Protein AF-U9U1M8-F1 (afdb_monomer_lite)

InterPro domains:
  IPR000277 Cys/Met metabolism, pyridoxal phosphate-dependent enzyme [PF01053] (12-70)
  IPR006235 O-acetylhomoserine/O-acetylserine sulfhydrylase [PTHR43797] (16-175)
  IPR015421 Pyridoxal phosphate-dependent transferase, major domain [G3DSA:3.40.640.10] (5-149)
  IPR015424 Pyridoxal phosphate-dependent transferase [SSF53383] (8-173)

Sequence (176 aa):
MLAISGQRMAALEGGSNAISTSSDFEAICKVAHDVKIPVTVDNTSLINLILYIGRYFINPIEHGADIVYNRLWNNNRGIMIDGGKSPWNNGGFTIFTNPSSDYHGLIYWDIFGYNAFTTKARSEIMRNVGPCQNPFGSFLLIQGFEALSLRVHTVYTQAENVLELEKWFESRDDVL

pLDDT: mean 77.96, std 17.93, range [26.55, 95.06]

Structure (mmCIF, N/CA/C/O backbone):
data_AF-U9U1M8-F1
#
_entry.id   AF-U9U1M8-F1
#
loop_
_atom_site.group_PDB
_atom_site.id
_atom_site.type_symbol
_atom_site.label_atom_id
_atom_site.label_alt_id
_atom_site.label_comp_id
_atom_site.label_asym_id
_atom_site.label_entity_id
_atom_site.label_seq_id
_atom_site.pdbx_PDB_ins_code
_atom_site.Cartn_x
_atom_site.Cartn_y
_atom_site.Cartn_z
_atom_site.occupancy
_atom_site.B_iso_or_equiv
_atom_site.auth_seq_id
_atom_site.auth_comp_id
_atom_site.auth_asym_id
_atom_site.auth_atom_id
_atom_site.pdbx_PDB_model_num
ATOM 1 N N . MET A 1 1 ? -5.890 -13.082 -3.925 1.00 28.00 1 MET A N 1
ATOM 2 C CA . MET A 1 1 ? -6.983 -12.692 -3.005 1.00 28.00 1 MET A CA 1
ATOM 3 C C . MET A 1 1 ? -6.474 -12.809 -1.570 1.00 28.00 1 MET A C 1
ATOM 5 O O . MET A 1 1 ? -6.380 -13.916 -1.059 1.00 28.00 1 MET A O 1
ATOM 9 N N . LEU A 1 2 ? -6.072 -11.698 -0.941 1.00 27.16 2 LEU A N 1
ATOM 10 C CA . LEU A 1 2 ? -5.816 -11.653 0.505 1.00 27.16 2 LEU A CA 1
ATOM 11 C C . LEU A 1 2 ? -7.184 -11.574 1.195 1.00 27.16 2 LEU A C 1
ATOM 13 O O . LEU A 1 2 ? -7.801 -10.515 1.237 1.00 27.16 2 LEU A O 1
ATOM 17 N N . ALA A 1 3 ? -7.708 -12.720 1.628 1.00 26.55 3 ALA A N 1
ATOM 18 C CA . ALA A 1 3 ? -8.979 -12.811 2.336 1.00 26.55 3 ALA A CA 1
ATOM 19 C C . ALA A 1 3 ? -8.696 -12.968 3.832 1.00 26.55 3 ALA A C 1
ATOM 21 O O . ALA A 1 3 ? -8.266 -14.030 4.279 1.00 26.55 3 ALA A O 1
ATOM 22 N N . ILE A 1 4 ? -8.937 -11.912 4.607 1.00 35.09 4 ILE A N 1
ATOM 23 C CA . ILE A 1 4 ? -8.999 -11.995 6.067 1.00 35.09 4 ILE A CA 1
ATOM 24 C C . ILE A 1 4 ? -10.487 -12.147 6.409 1.00 35.09 4 ILE A C 1
ATOM 26 O O . ILE A 1 4 ? -11.291 -11.268 6.112 1.00 35.09 4 ILE A O 1
ATOM 30 N N . SER A 1 5 ? -10.868 -13.313 6.940 1.00 34.19 5 SER A N 1
ATOM 31 C CA . SER A 1 5 ? -12.175 -13.587 7.571 1.00 34.19 5 SER A CA 1
ATOM 32 C C . SER A 1 5 ? -13.418 -12.992 6.872 1.00 34.19 5 SER A C 1
ATOM 34 O O . SER A 1 5 ? -14.080 -12.111 7.416 1.00 34.19 5 SER A O 1
ATOM 36 N N . GLY A 1 6 ? -13.756 -13.456 5.664 1.00 44.16 6 GLY A N 1
ATOM 37 C CA . GLY A 1 6 ? -15.005 -13.073 4.977 1.00 44.16 6 GLY A CA 1
ATOM 38 C C . GLY A 1 6 ? -15.046 -11.647 4.405 1.00 44.16 6 GLY A C 1
ATOM 39 O O . GLY A 1 6 ? -15.961 -11.333 3.646 1.00 44.16 6 GLY A O 1
ATOM 40 N N . GLN A 1 7 ? -14.041 -10.819 4.694 1.00 56.56 7 GLN A N 1
ATOM 41 C CA . GLN A 1 7 ? -13.859 -9.491 4.117 1.00 56.56 7 GLN A CA 1
ATOM 42 C C . GLN A 1 7 ? -13.060 -9.618 2.822 1.00 56.56 7 GLN A C 1
ATOM 44 O O . GLN A 1 7 ? -12.085 -10.373 2.742 1.00 56.56 7 GLN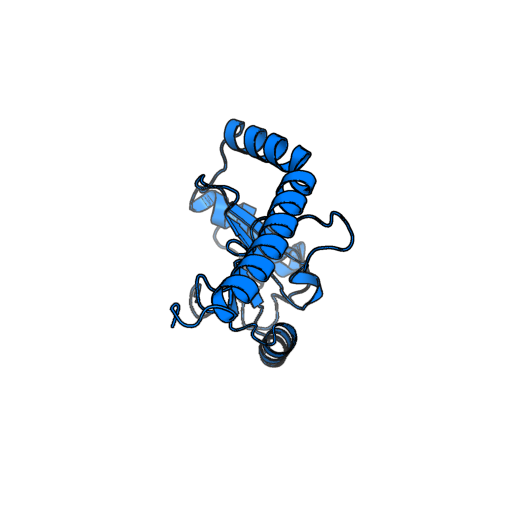 A O 1
ATOM 49 N N . ARG A 1 8 ? -13.508 -8.925 1.774 1.00 62.62 8 ARG A N 1
ATOM 50 C CA . ARG A 1 8 ? -12.956 -9.066 0.424 1.00 62.62 8 ARG A CA 1
ATOM 51 C C . ARG A 1 8 ? -12.332 -7.753 -0.010 1.00 62.62 8 ARG A C 1
ATOM 53 O O . ARG A 1 8 ? -12.983 -6.718 0.044 1.00 62.62 8 ARG A O 1
ATOM 60 N N . MET A 1 9 ? -11.090 -7.831 -0.468 1.00 68.62 9 MET A N 1
ATOM 61 C CA . MET A 1 9 ? -10.420 -6.770 -1.215 1.00 68.62 9 MET A CA 1
ATOM 62 C C . MET A 1 9 ? -10.131 -7.290 -2.621 1.00 68.62 9 MET A C 1
ATOM 64 O O . MET A 1 9 ? -9.772 -8.465 -2.785 1.00 68.62 9 MET A O 1
ATOM 68 N N . ALA A 1 10 ? -10.291 -6.436 -3.627 1.00 72.75 10 ALA A N 1
ATOM 69 C CA . ALA A 1 10 ? -9.819 -6.740 -4.972 1.00 72.75 10 ALA A CA 1
ATOM 70 C C . ALA A 1 10 ? -8.298 -6.547 -4.996 1.00 72.75 10 ALA A C 1
ATOM 72 O O . ALA A 1 10 ? -7.817 -5.534 -4.505 1.00 72.75 10 ALA A O 1
ATOM 73 N N . ALA A 1 11 ? -7.548 -7.518 -5.518 1.00 71.81 11 ALA A N 1
ATOM 74 C CA . ALA A 1 11 ? -6.091 -7.444 -5.608 1.00 71.81 11 ALA A CA 1
ATOM 75 C C . ALA A 1 11 ? -5.675 -7.442 -7.078 1.00 71.81 11 ALA A C 1
ATOM 77 O O . ALA A 1 11 ? -6.087 -8.333 -7.822 1.00 71.81 11 ALA A O 1
ATOM 78 N N . LEU A 1 12 ? -4.867 -6.460 -7.465 1.00 66.81 12 LEU A N 1
ATOM 79 C CA . LEU A 1 12 ? -4.353 -6.282 -8.820 1.00 66.81 12 LEU A CA 1
ATOM 80 C C . LEU A 1 12 ? -2.826 -6.287 -8.807 1.00 66.81 12 LEU A C 1
ATOM 82 O O . LEU A 1 12 ? -2.212 -5.826 -7.849 1.00 66.81 12 LEU A O 1
ATOM 86 N N . GLU A 1 13 ? -2.215 -6.780 -9.878 1.00 65.75 13 GLU A N 1
ATOM 87 C CA . GLU A 1 13 ? -0.785 -6.597 -10.129 1.00 65.75 13 GLU A CA 1
ATOM 88 C C . GLU A 1 13 ? -0.608 -5.441 -11.117 1.00 65.75 13 GLU A C 1
ATOM 90 O O . GLU A 1 13 ? -1.294 -5.391 -12.136 1.00 65.75 13 GLU A O 1
ATOM 95 N N . GLY A 1 14 ? 0.308 -4.512 -10.826 1.00 55.50 14 GLY A N 1
ATOM 96 C CA . GLY A 1 14 ? 0.592 -3.363 -11.697 1.00 55.50 14 GLY A CA 1
ATOM 97 C C . GLY A 1 14 ? 1.157 -3.756 -13.070 1.00 55.50 14 GLY A C 1
ATOM 98 O O . GLY A 1 14 ? 1.100 -2.978 -14.014 1.00 55.50 14 GLY A O 1
ATOM 99 N N . GLY A 1 15 ? 1.665 -4.979 -13.205 1.00 53.81 15 GLY A N 1
ATOM 100 C CA . GLY A 1 15 ? 2.082 -5.575 -14.468 1.00 53.81 15 GLY A CA 1
ATOM 101 C C . GLY A 1 15 ? 2.371 -7.056 -14.261 1.00 53.81 15 GLY A C 1
ATOM 102 O O . GLY A 1 15 ? 3.050 -7.420 -13.297 1.00 53.81 15 GLY A O 1
ATOM 103 N N . SER A 1 16 ? 1.834 -7.911 -15.133 1.00 43.12 16 SER A N 1
ATOM 104 C CA . SER A 1 16 ? 2.117 -9.345 -15.070 1.00 43.12 16 SER A CA 1
ATOM 105 C C . SER A 1 16 ? 3.541 -9.604 -15.572 1.00 43.12 16 SER A C 1
ATOM 107 O O . SER A 1 16 ? 3.993 -8.999 -16.549 1.00 43.12 16 SER A O 1
ATOM 109 N N . ASN A 1 17 ? 4.263 -10.508 -14.912 1.00 44.06 17 ASN A N 1
ATOM 110 C CA . ASN A 1 17 ? 5.517 -11.002 -15.461 1.00 44.06 17 ASN A CA 1
ATOM 111 C C . ASN A 1 17 ? 5.204 -11.895 -16.675 1.00 44.06 17 ASN A C 1
ATOM 113 O O . ASN A 1 17 ? 4.586 -12.948 -16.537 1.00 44.06 17 ASN A O 1
ATOM 117 N N . ALA A 1 18 ? 5.683 -11.453 -17.841 1.00 31.94 18 ALA A N 1
ATOM 118 C CA . ALA A 1 18 ? 5.724 -12.136 -19.139 1.00 31.94 18 ALA A CA 1
ATOM 119 C C . ALA A 1 18 ? 4.461 -12.157 -20.031 1.00 31.94 18 ALA A C 1
ATOM 121 O O . ALA A 1 18 ? 4.575 -12.630 -21.158 1.00 31.94 18 ALA A O 1
ATOM 122 N N . ILE A 1 19 ? 3.304 -11.604 -19.638 1.00 28.66 19 ILE A N 1
ATOM 123 C CA . ILE A 1 19 ? 2.160 -11.432 -20.566 1.00 28.66 19 ILE A CA 1
ATOM 124 C C . ILE A 1 19 ? 1.526 -10.048 -20.359 1.00 28.66 19 ILE A C 1
ATOM 126 O O . ILE A 1 19 ? 0.779 -9.806 -19.410 1.00 28.66 19 ILE A O 1
ATOM 130 N N . SER A 1 20 ? 1.855 -9.106 -21.238 1.00 38.06 20 SER A N 1
ATOM 131 C CA . SER A 1 20 ? 1.444 -7.698 -21.205 1.00 38.06 20 SER A CA 1
ATOM 132 C C . SER A 1 20 ? -0.040 -7.494 -21.543 1.00 38.06 20 SER A C 1
ATOM 134 O O . SER A 1 20 ? -0.399 -6.896 -22.551 1.00 38.06 20 SER A O 1
ATOM 136 N N . THR A 1 21 ? -0.944 -7.937 -20.673 1.00 41.84 21 THR A N 1
ATOM 137 C CA . THR A 1 21 ? -2.326 -7.441 -20.676 1.00 41.84 21 THR A CA 1
ATOM 138 C C . THR A 1 21 ? -2.418 -6.222 -19.766 1.00 41.84 21 THR A C 1
ATOM 140 O O . THR A 1 21 ? -2.592 -6.357 -18.552 1.00 41.84 21 THR A O 1
ATOM 143 N N . SER A 1 22 ? -2.303 -5.022 -20.345 1.00 52.69 22 SER A N 1
ATOM 144 C CA . SER A 1 22 ? -2.676 -3.769 -19.680 1.00 52.69 22 SER A CA 1
ATOM 145 C C . SER A 1 22 ? -4.192 -3.771 -19.479 1.00 52.69 22 SER A C 1
ATOM 147 O O . SER A 1 22 ? -4.960 -3.391 -20.362 1.00 52.69 22 SER A O 1
ATOM 149 N N . SER A 1 23 ? -4.630 -4.302 -18.344 1.00 59.03 23 SER A N 1
ATOM 150 C CA . SER 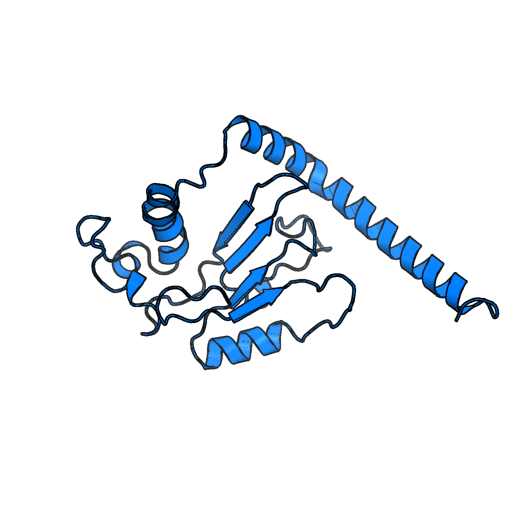A 1 23 ? -6.041 -4.280 -17.962 1.00 59.03 23 SER A CA 1
ATOM 151 C C . SER A 1 23 ? -6.456 -2.828 -17.714 1.00 59.03 23 SER A C 1
ATOM 153 O O . SER A 1 23 ? -5.646 -2.057 -17.199 1.00 59.03 23 SER A O 1
ATOM 155 N N . ASP A 1 24 ? -7.687 -2.447 -18.066 1.00 73.19 24 ASP A N 1
ATOM 156 C CA . ASP A 1 24 ? -8.214 -1.106 -17.777 1.00 73.19 24 ASP A CA 1
ATOM 157 C C . ASP A 1 24 ? -8.355 -0.928 -16.257 1.00 73.19 24 ASP A C 1
ATOM 159 O O . ASP A 1 24 ? -9.346 -1.317 -15.634 1.00 73.19 24 ASP A O 1
ATOM 163 N N . PHE A 1 25 ? -7.284 -0.421 -15.653 1.00 73.50 25 PHE A N 1
ATOM 164 C CA . PHE A 1 25 ? -7.107 -0.340 -14.213 1.00 73.50 25 PHE A CA 1
ATOM 165 C C . PHE A 1 25 ? -8.164 0.565 -13.570 1.00 73.50 25 PHE A C 1
ATOM 167 O O . PHE A 1 25 ? -8.741 0.206 -12.545 1.00 73.50 25 PHE A O 1
ATOM 174 N N . GLU A 1 26 ? -8.483 1.694 -14.206 1.00 81.56 26 GLU A N 1
ATOM 175 C CA . GLU A 1 26 ? -9.505 2.626 -13.725 1.00 81.56 26 GLU A CA 1
ATOM 176 C C . GLU A 1 26 ? -10.903 2.012 -13.796 1.00 81.56 26 GLU A C 1
ATOM 178 O O . GLU A 1 26 ? -11.676 2.129 -12.840 1.00 81.56 26 GLU A O 1
ATOM 183 N N . ALA A 1 27 ? -11.228 1.304 -14.885 1.00 85.44 27 ALA A N 1
ATOM 184 C CA . ALA A 1 27 ? -12.503 0.602 -14.994 1.00 85.44 27 ALA A CA 1
ATOM 185 C C . ALA A 1 27 ? -12.650 -0.487 -13.923 1.00 85.44 27 ALA A C 1
ATOM 187 O O . ALA A 1 27 ? -13.723 -0.626 -13.332 1.00 85.44 27 ALA A O 1
ATOM 188 N N . ILE A 1 28 ? -11.578 -1.229 -13.623 1.00 83.81 28 ILE A N 1
ATOM 189 C CA . ILE A 1 28 ? -11.590 -2.238 -12.557 1.00 83.81 28 ILE A CA 1
ATOM 190 C C . ILE A 1 28 ? -11.798 -1.583 -11.189 1.00 83.81 28 ILE A C 1
ATOM 192 O O . ILE A 1 28 ? -12.638 -2.053 -10.415 1.00 83.81 28 ILE A O 1
ATOM 196 N N . CYS A 1 29 ? -11.079 -0.496 -10.897 1.00 85.25 29 CYS A N 1
ATOM 197 C CA . CYS A 1 29 ? -11.249 0.250 -9.652 1.00 85.25 29 CYS A CA 1
ATOM 198 C C . CYS A 1 29 ? -12.682 0.754 -9.495 1.00 85.25 29 CYS A C 1
ATOM 200 O O . CYS A 1 29 ? -13.300 0.542 -8.453 1.00 85.25 29 CYS A O 1
ATOM 202 N N . LYS A 1 30 ? -13.251 1.321 -10.562 1.00 89.50 30 LYS A N 1
ATOM 203 C CA . LYS A 1 30 ? -14.637 1.788 -10.577 1.00 89.50 30 LYS A CA 1
ATOM 204 C C . LYS A 1 30 ? -15.625 0.667 -10.252 1.00 89.50 30 LYS A C 1
ATOM 206 O O . LYS A 1 30 ? -16.451 0.831 -9.360 1.00 89.50 30 LYS A O 1
ATOM 211 N N . VAL A 1 31 ? -15.514 -0.485 -10.918 1.00 89.88 31 VAL A N 1
ATOM 212 C CA . VAL A 1 31 ? -16.400 -1.636 -10.665 1.00 89.88 31 VAL A CA 1
ATOM 213 C C . VAL A 1 31 ? -16.274 -2.131 -9.221 1.00 89.88 31 VAL A C 1
ATOM 215 O O . VAL A 1 31 ? -17.281 -2.464 -8.598 1.00 89.88 31 VAL A O 1
ATOM 218 N N . ALA A 1 32 ? -15.060 -2.169 -8.666 1.00 88.00 32 ALA A N 1
ATOM 219 C CA . ALA A 1 32 ? -14.844 -2.556 -7.274 1.00 88.00 32 ALA A CA 1
ATOM 220 C C . ALA A 1 32 ? -15.494 -1.558 -6.300 1.00 88.00 32 ALA A C 1
ATOM 222 O O . ALA A 1 32 ? -16.184 -1.962 -5.358 1.00 88.00 32 ALA A O 1
ATOM 223 N N . HIS A 1 33 ? -15.342 -0.260 -6.557 1.00 90.44 33 HIS A N 1
ATOM 224 C CA . HIS A 1 33 ? -15.930 0.800 -5.740 1.00 90.44 33 HIS A CA 1
ATOM 225 C C . HIS A 1 33 ? -17.461 0.836 -5.823 1.00 90.44 33 HIS A C 1
ATOM 227 O O . HIS A 1 33 ? -18.102 1.040 -4.789 1.00 90.44 33 HIS A O 1
ATOM 233 N N . ASP A 1 34 ? -18.058 0.533 -6.981 1.00 90.75 34 ASP A N 1
ATOM 234 C CA . ASP A 1 34 ? -19.518 0.423 -7.158 1.00 90.75 34 ASP A CA 1
ATOM 235 C C . ASP A 1 34 ? -20.134 -0.638 -6.223 1.00 90.75 34 ASP A C 1
ATOM 237 O O . ASP A 1 34 ? -21.245 -0.471 -5.712 1.00 90.75 34 ASP A O 1
ATOM 241 N N . VAL A 1 35 ? -19.387 -1.709 -5.926 1.00 89.31 35 VAL A N 1
ATOM 242 C CA . VAL A 1 35 ? -19.785 -2.758 -4.968 1.00 89.31 35 VAL A CA 1
ATOM 243 C C . VAL A 1 35 ? -19.168 -2.583 -3.574 1.00 89.31 35 VAL A C 1
ATOM 245 O O . VAL A 1 35 ? -19.247 -3.493 -2.748 1.00 89.31 35 VAL A O 1
ATOM 248 N N . LYS A 1 36 ? -18.595 -1.407 -3.280 1.00 88.75 36 LYS A N 1
ATOM 249 C CA . LYS A 1 36 ? -17.977 -1.042 -1.990 1.00 88.75 36 LYS A CA 1
ATOM 250 C C . LYS A 1 36 ? -16.814 -1.957 -1.580 1.00 88.75 36 LYS A C 1
ATOM 252 O O . LYS A 1 36 ? -16.606 -2.217 -0.394 1.00 88.75 36 LYS A O 1
ATOM 257 N N . ILE A 1 37 ? -16.046 -2.449 -2.546 1.00 89.25 37 ILE A N 1
ATOM 258 C CA . ILE A 1 37 ? -14.842 -3.245 -2.309 1.00 89.25 37 ILE A CA 1
ATOM 259 C C . ILE A 1 37 ? -13.609 -2.362 -2.549 1.00 89.25 37 ILE A C 1
ATOM 261 O O . ILE A 1 37 ? -13.465 -1.826 -3.645 1.00 89.25 37 ILE A O 1
ATOM 265 N N . PRO A 1 38 ? -12.705 -2.220 -1.566 1.00 90.06 38 PRO A N 1
ATOM 266 C CA . PRO A 1 38 ? -11.447 -1.520 -1.756 1.00 90.06 38 PRO A CA 1
ATOM 267 C C . PRO A 1 38 ? -10.478 -2.336 -2.614 1.00 90.06 38 PRO A C 1
ATOM 269 O O . PRO A 1 38 ? -10.475 -3.576 -2.591 1.00 90.06 38 PRO A O 1
ATOM 272 N N . VAL A 1 39 ? -9.621 -1.618 -3.329 1.00 87.75 39 VAL A N 1
ATOM 273 C CA . VAL A 1 39 ? -8.643 -2.168 -4.265 1.00 87.75 39 VAL A CA 1
ATOM 274 C C . VAL A 1 39 ? -7.241 -2.077 -3.682 1.00 87.75 39 VAL A C 1
ATOM 276 O O . VAL A 1 39 ? -6.774 -1.007 -3.287 1.00 87.75 39 VAL A O 1
ATOM 279 N N . THR A 1 40 ? -6.549 -3.212 -3.658 1.00 86.75 40 THR A N 1
ATOM 280 C CA . THR A 1 40 ? -5.122 -3.298 -3.362 1.00 86.75 40 THR A CA 1
ATOM 281 C C . THR A 1 40 ? -4.317 -3.570 -4.623 1.00 86.75 40 THR A C 1
ATOM 283 O O . THR A 1 40 ? -4.743 -4.325 -5.499 1.00 86.75 40 THR A O 1
ATOM 286 N N . VAL A 1 41 ? -3.131 -2.972 -4.707 1.00 82.06 41 VAL A N 1
ATOM 287 C CA . VAL A 1 41 ? -2.236 -3.126 -5.859 1.00 82.06 41 VAL A CA 1
ATOM 288 C C . VAL A 1 41 ? -0.863 -3.608 -5.416 1.00 82.06 41 VAL A C 1
ATOM 290 O O . VAL A 1 41 ? -0.211 -2.939 -4.611 1.00 82.06 41 VAL A O 1
ATOM 293 N N . ASP A 1 42 ? -0.411 -4.730 -5.981 1.00 80.69 42 ASP A N 1
ATOM 294 C CA . ASP A 1 42 ? 0.998 -5.127 -5.986 1.00 80.69 42 ASP A CA 1
ATOM 295 C C . ASP A 1 42 ? 1.728 -4.323 -7.058 1.00 80.69 42 ASP A C 1
ATOM 297 O O . ASP A 1 42 ? 1.562 -4.555 -8.257 1.00 80.69 42 ASP A O 1
ATOM 301 N N . ASN A 1 43 ? 2.550 -3.372 -6.635 1.00 72.62 43 ASN A N 1
ATOM 302 C CA . ASN A 1 43 ? 3.331 -2.550 -7.548 1.00 72.62 43 ASN A CA 1
ATOM 303 C C . ASN A 1 43 ? 4.788 -3.034 -7.679 1.00 72.62 43 ASN A C 1
ATOM 305 O O . ASN A 1 43 ? 5.664 -2.256 -8.049 1.00 72.62 43 ASN A O 1
ATOM 309 N N . THR A 1 44 ? 5.077 -4.293 -7.324 1.00 69.06 44 THR A N 1
ATOM 310 C CA . THR A 1 44 ? 6.443 -4.851 -7.322 1.00 69.06 44 THR A CA 1
ATOM 311 C C . THR A 1 44 ? 7.030 -4.982 -8.729 1.00 69.06 44 THR A C 1
ATOM 313 O O . THR A 1 44 ? 8.172 -4.581 -8.943 1.00 69.06 44 THR A O 1
ATOM 316 N N . SER A 1 45 ? 6.265 -5.529 -9.683 1.00 59.56 45 SER A N 1
ATOM 317 C CA . SER A 1 45 ? 6.725 -5.769 -11.064 1.00 59.56 45 SER A CA 1
ATOM 318 C C . SER A 1 45 ? 7.030 -4.469 -11.808 1.00 59.56 45 SER A C 1
ATOM 320 O O . SER A 1 45 ? 7.953 -4.410 -12.614 1.00 59.56 45 SER A O 1
ATOM 322 N N . LEU A 1 46 ? 6.312 -3.393 -11.476 1.00 53.88 46 LEU A N 1
ATOM 323 C CA . LEU A 1 46 ? 6.585 -2.038 -11.956 1.00 53.88 46 LEU A CA 1
ATOM 324 C C . LEU A 1 46 ? 7.652 -1.349 -11.096 1.00 53.88 46 LEU A C 1
ATOM 326 O O . LEU A 1 46 ? 7.462 -0.238 -10.603 1.00 53.88 46 LEU A O 1
ATOM 330 N N . ILE A 1 47 ? 8.758 -2.051 -10.857 1.00 48.88 47 ILE A N 1
ATOM 331 C CA . ILE A 1 47 ? 9.822 -1.681 -9.928 1.00 48.88 47 ILE A CA 1
ATOM 332 C C . ILE A 1 47 ? 10.109 -0.158 -9.989 1.00 48.88 47 ILE A C 1
ATOM 334 O O . ILE A 1 47 ? 10.510 0.374 -11.021 1.00 48.88 47 ILE A O 1
ATOM 338 N N . ASN A 1 48 ? 9.895 0.534 -8.853 1.00 47.09 48 ASN A N 1
ATOM 339 C CA . ASN A 1 48 ? 10.267 1.934 -8.537 1.00 47.09 48 ASN A CA 1
ATOM 340 C C . ASN A 1 48 ? 9.254 3.103 -8.708 1.00 47.09 48 ASN A C 1
ATOM 342 O O . ASN A 1 48 ? 9.674 4.252 -8.595 1.00 47.09 48 ASN A O 1
ATOM 346 N N . LEU A 1 49 ? 7.942 2.889 -8.867 1.00 49.03 49 LEU A N 1
ATOM 347 C CA . LEU A 1 49 ? 6.984 3.998 -9.123 1.00 49.03 49 LEU A CA 1
ATOM 348 C C . LEU A 1 49 ? 6.348 4.674 -7.892 1.00 49.03 49 LEU A C 1
ATOM 350 O O . LEU A 1 49 ? 5.489 5.538 -8.032 1.00 49.03 49 LEU A O 1
ATOM 354 N N . ILE A 1 50 ? 6.721 4.285 -6.673 1.00 45.28 50 ILE A N 1
ATOM 355 C CA . ILE A 1 50 ? 6.020 4.747 -5.460 1.00 45.28 50 ILE A CA 1
ATOM 356 C C . ILE A 1 50 ? 6.343 6.197 -5.054 1.00 45.28 50 ILE A C 1
ATOM 358 O O . ILE A 1 50 ? 5.642 6.775 -4.227 1.00 45.28 50 ILE A O 1
ATOM 362 N N . LEU A 1 51 ? 7.366 6.821 -5.634 1.00 42.91 51 LEU A N 1
ATOM 363 C CA . LEU A 1 51 ? 7.708 8.203 -5.319 1.00 42.91 51 LEU A CA 1
ATOM 364 C C . LEU A 1 51 ? 7.514 9.066 -6.558 1.00 42.91 51 LEU A C 1
ATOM 366 O O . LEU A 1 51 ? 8.127 8.831 -7.597 1.00 42.91 51 LEU A O 1
ATOM 370 N N . TYR A 1 52 ? 6.657 10.074 -6.413 1.00 44.91 52 TYR A N 1
ATOM 371 C CA . TYR A 1 52 ? 6.444 11.153 -7.365 1.00 44.91 52 TYR A CA 1
ATOM 372 C C . TYR A 1 52 ? 7.777 11.875 -7.613 1.00 44.91 52 TYR A C 1
ATOM 374 O O . TYR A 1 52 ? 8.127 12.830 -6.924 1.00 44.91 52 TYR A O 1
ATOM 382 N N . ILE A 1 53 ? 8.557 11.395 -8.582 1.00 35.91 53 ILE A N 1
ATOM 383 C CA . ILE A 1 53 ? 9.726 12.095 -9.114 1.00 35.91 53 ILE A CA 1
ATOM 384 C C . ILE A 1 53 ? 9.415 12.463 -10.570 1.00 35.91 53 ILE A C 1
ATOM 386 O O . ILE A 1 53 ? 9.999 11.944 -11.516 1.00 35.91 53 ILE A O 1
ATOM 390 N N . GLY A 1 54 ? 8.443 13.363 -10.748 1.00 39.72 54 GLY A N 1
ATOM 391 C CA . GLY A 1 54 ? 8.144 14.005 -12.031 1.00 39.72 54 GLY A CA 1
ATOM 392 C C . GLY A 1 54 ? 7.232 13.229 -12.993 1.00 39.72 54 GLY A C 1
ATOM 393 O O . GLY A 1 54 ? 6.503 12.323 -12.610 1.00 39.72 54 GLY A O 1
ATOM 394 N N . ARG A 1 55 ? 7.264 13.651 -14.265 1.00 35.78 55 ARG A N 1
ATOM 395 C CA . ARG A 1 55 ? 6.332 13.335 -15.372 1.00 35.78 55 ARG A CA 1
ATOM 396 C C . ARG A 1 55 ? 6.254 11.867 -15.838 1.00 35.78 55 ARG A C 1
ATOM 398 O O . ARG A 1 55 ? 5.589 11.618 -16.837 1.00 35.78 55 ARG A O 1
ATOM 405 N N . TYR A 1 56 ? 6.933 10.922 -15.193 1.00 44.12 56 TYR A N 1
ATOM 406 C CA . TYR A 1 56 ? 7.280 9.646 -15.838 1.00 44.12 56 TYR A CA 1
ATOM 407 C C . TYR A 1 56 ? 6.622 8.394 -15.240 1.00 44.12 56 TYR A C 1
ATOM 409 O O . TYR A 1 56 ? 6.893 7.302 -15.730 1.00 44.12 56 TYR A O 1
ATOM 417 N N . PHE A 1 57 ? 5.761 8.515 -14.219 1.00 58.25 57 PHE A N 1
ATOM 418 C CA . PHE A 1 57 ? 5.326 7.372 -13.401 1.00 58.25 57 PHE A CA 1
ATOM 419 C C . PHE A 1 57 ? 3.818 7.335 -13.122 1.00 58.25 57 PHE A C 1
ATOM 421 O O . PHE A 1 57 ? 3.200 8.371 -12.897 1.00 58.25 57 PHE A O 1
ATOM 428 N N . ILE A 1 58 ? 3.248 6.123 -13.109 1.00 62.66 58 ILE A N 1
ATOM 429 C CA . ILE A 1 58 ? 1.847 5.858 -12.750 1.00 62.66 58 ILE A CA 1
ATOM 430 C C . ILE A 1 58 ? 1.762 5.739 -11.230 1.00 62.66 58 ILE A C 1
ATOM 432 O O . ILE A 1 58 ? 2.368 4.845 -10.639 1.00 62.66 58 ILE A O 1
ATOM 436 N N . ASN A 1 59 ? 0.993 6.624 -10.603 1.00 73.50 59 ASN A N 1
ATOM 437 C CA . ASN A 1 59 ? 0.627 6.524 -9.198 1.00 73.50 59 ASN A CA 1
ATOM 438 C C . ASN A 1 59 ? -0.706 5.761 -9.092 1.00 73.50 59 ASN A C 1
ATOM 440 O O . ASN A 1 59 ? -1.746 6.359 -9.365 1.00 73.50 59 ASN A O 1
ATOM 444 N N . PRO A 1 60 ? -0.746 4.476 -8.679 1.00 78.56 60 PRO A N 1
ATOM 445 C CA . PRO A 1 60 ? -1.995 3.708 -8.686 1.00 78.56 60 PRO A CA 1
ATOM 446 C C . PRO A 1 60 ? -3.103 4.349 -7.838 1.00 78.56 60 PRO A C 1
ATOM 448 O O . PRO A 1 60 ? -4.282 4.181 -8.133 1.00 78.56 60 PRO A O 1
ATOM 451 N N . ILE A 1 61 ? -2.734 5.130 -6.814 1.00 84.31 61 ILE A N 1
ATOM 452 C CA . ILE A 1 61 ? -3.674 5.853 -5.945 1.00 84.31 61 ILE A CA 1
ATOM 453 C C . ILE A 1 61 ? -4.415 6.964 -6.710 1.00 84.31 61 ILE A C 1
ATOM 455 O O . ILE A 1 61 ? -5.554 7.300 -6.370 1.00 84.31 61 ILE A O 1
ATOM 459 N N . GLU A 1 62 ? -3.797 7.554 -7.736 1.00 83.19 62 GLU A N 1
ATOM 460 C CA . GLU A 1 62 ? -4.454 8.516 -8.635 1.00 83.19 62 GLU A CA 1
ATOM 461 C C . GLU A 1 62 ? -5.467 7.830 -9.555 1.00 83.19 62 GLU A C 1
ATOM 463 O O . GLU A 1 62 ? -6.500 8.421 -9.854 1.00 83.19 62 GLU A O 1
ATOM 468 N N . HIS A 1 63 ? -5.243 6.557 -9.885 1.00 80.31 63 HIS A N 1
ATOM 469 C CA . HIS A 1 63 ? -6.111 5.748 -10.746 1.00 80.31 63 HIS A CA 1
ATOM 470 C C . HIS A 1 63 ? -7.105 4.860 -9.969 1.00 80.31 63 HIS A C 1
ATOM 472 O O . HIS A 1 63 ? -7.653 3.899 -10.507 1.00 80.31 63 HIS A O 1
ATOM 478 N N . GLY A 1 64 ? -7.343 5.163 -8.688 1.00 83.62 64 GLY A N 1
ATOM 479 C CA . GLY A 1 64 ? -8.387 4.520 -7.882 1.00 83.62 64 GLY A CA 1
ATOM 480 C C . GLY A 1 64 ? -7.932 3.387 -6.958 1.00 83.62 64 GLY A C 1
ATOM 481 O O . GLY A 1 64 ? -8.780 2.780 -6.312 1.00 83.62 64 GLY A O 1
ATOM 482 N N . ALA A 1 65 ? -6.631 3.109 -6.833 1.00 85.94 65 ALA A N 1
ATOM 483 C CA . ALA A 1 65 ? -6.147 2.198 -5.796 1.00 85.94 65 ALA A CA 1
ATOM 484 C C . ALA A 1 65 ? -6.369 2.785 -4.394 1.00 85.94 65 ALA A C 1
ATOM 486 O O . ALA A 1 65 ? -6.072 3.957 -4.144 1.00 85.94 65 ALA A O 1
ATOM 487 N N . ASP A 1 66 ? -6.804 1.944 -3.459 1.00 90.12 66 ASP A N 1
ATOM 488 C CA . ASP A 1 66 ? -6.955 2.326 -2.056 1.00 90.12 66 ASP A CA 1
ATOM 489 C C . ASP A 1 66 ? -5.677 2.042 -1.268 1.00 90.12 66 ASP A C 1
ATOM 491 O O . ASP A 1 66 ? -5.211 2.892 -0.512 1.00 90.12 66 ASP A O 1
ATOM 495 N N . ILE A 1 67 ? -5.083 0.863 -1.480 1.00 89.38 67 ILE A N 1
ATOM 496 C CA . ILE A 1 67 ? -3.829 0.435 -0.852 1.00 89.38 67 ILE A CA 1
ATOM 497 C C . ILE A 1 67 ? -2.838 0.014 -1.932 1.00 89.38 67 ILE A C 1
ATOM 499 O O . ILE A 1 67 ? -3.157 -0.777 -2.818 1.00 89.38 67 ILE A O 1
ATOM 503 N N . VAL A 1 68 ? -1.597 0.468 -1.822 1.00 85.25 68 VAL A N 1
ATOM 504 C CA . VAL A 1 68 ? -0.496 0.032 -2.685 1.00 85.25 68 VAL A CA 1
ATOM 505 C C . VAL A 1 68 ? 0.551 -0.648 -1.828 1.00 85.25 68 VAL A C 1
ATOM 507 O O . VAL A 1 68 ? 0.954 -0.121 -0.795 1.00 85.25 68 VAL A O 1
ATOM 510 N N . TYR A 1 69 ? 1.027 -1.811 -2.250 1.00 84.31 69 TYR A N 1
ATOM 511 C CA . TYR A 1 69 ? 2.169 -2.453 -1.620 1.00 84.31 69 TYR A CA 1
ATOM 512 C C . TYR A 1 69 ? 3.241 -2.777 -2.652 1.00 84.31 69 TYR A C 1
ATOM 514 O O . TYR A 1 69 ? 2.970 -2.950 -3.838 1.00 84.31 69 TYR A O 1
ATOM 522 N N . ASN A 1 70 ? 4.490 -2.805 -2.207 1.00 78.56 70 ASN A N 1
ATOM 523 C CA . ASN A 1 70 ? 5.632 -3.023 -3.081 1.00 78.56 70 ASN A CA 1
ATOM 524 C C . ASN A 1 70 ? 6.745 -3.732 -2.315 1.00 78.56 70 ASN A C 1
ATOM 526 O O . ASN A 1 70 ? 7.035 -3.393 -1.162 1.00 78.56 70 ASN A O 1
ATOM 530 N N . ARG A 1 71 ? 7.368 -4.718 -2.962 1.00 76.38 71 ARG A N 1
ATOM 531 C CA . ARG A 1 71 ? 8.587 -5.359 -2.469 1.00 76.38 71 ARG A CA 1
ATOM 532 C C . ARG A 1 71 ? 9.792 -4.572 -2.974 1.00 76.38 71 ARG A C 1
ATOM 534 O O . ARG A 1 71 ? 10.096 -4.549 -4.163 1.00 76.38 71 ARG A O 1
ATOM 541 N N . LEU A 1 72 ? 10.483 -3.927 -2.043 1.00 70.88 72 LEU A N 1
ATOM 542 C CA . LEU A 1 72 ? 11.600 -3.045 -2.337 1.00 70.88 72 LEU A CA 1
ATOM 543 C C . LEU A 1 72 ? 12.888 -3.856 -2.499 1.00 70.88 72 LEU A C 1
ATOM 545 O O . LEU A 1 72 ? 13.411 -4.387 -1.518 1.00 70.88 72 LEU A O 1
ATOM 549 N N . TRP A 1 73 ? 13.443 -3.842 -3.718 1.00 61.66 73 TRP A N 1
ATOM 550 C CA . TRP A 1 73 ? 14.728 -4.465 -4.073 1.00 61.66 73 TRP A CA 1
ATOM 551 C C . TRP A 1 73 ? 14.724 -6.004 -3.908 1.00 61.66 73 TRP A C 1
ATOM 553 O O . TRP A 1 73 ? 13.776 -6.599 -3.406 1.00 61.66 73 TRP A O 1
ATOM 563 N N . ASN A 1 74 ? 15.811 -6.672 -4.301 1.00 57.12 74 ASN A N 1
ATOM 564 C CA . ASN A 1 74 ? 16.049 -8.123 -4.160 1.00 57.12 74 ASN A CA 1
ATOM 565 C C . ASN A 1 74 ? 16.125 -8.636 -2.700 1.00 57.12 74 ASN A C 1
ATOM 567 O O . ASN A 1 74 ? 16.747 -9.657 -2.432 1.00 57.12 74 ASN A O 1
ATOM 571 N N . ASN A 1 75 ? 15.557 -7.922 -1.730 1.00 53.31 75 ASN A N 1
ATOM 572 C CA . ASN A 1 75 ? 15.727 -8.180 -0.307 1.00 53.31 75 ASN A CA 1
ATOM 573 C C . ASN A 1 75 ? 14.386 -8.016 0.392 1.00 53.31 75 ASN A C 1
ATOM 575 O O . ASN A 1 75 ? 14.000 -6.873 0.556 1.00 53.31 75 ASN A O 1
ATOM 579 N N . ASN A 1 76 ? 13.745 -9.119 0.808 1.00 67.25 76 ASN A N 1
ATOM 580 C CA . ASN A 1 76 ? 12.713 -9.334 1.854 1.00 67.25 76 ASN A CA 1
ATOM 581 C C . ASN A 1 76 ? 12.152 -8.111 2.630 1.00 67.25 76 ASN A C 1
ATOM 583 O O . ASN A 1 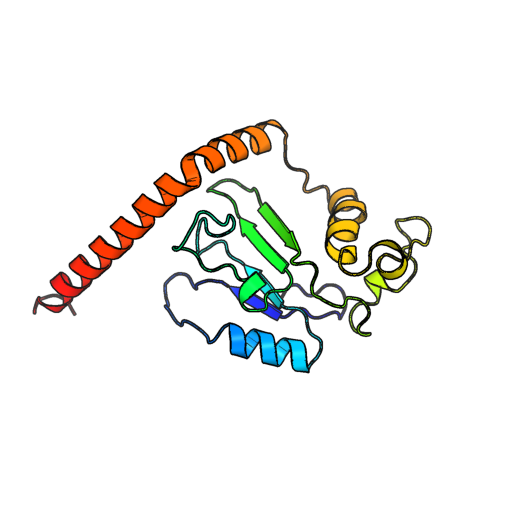76 ? 12.011 -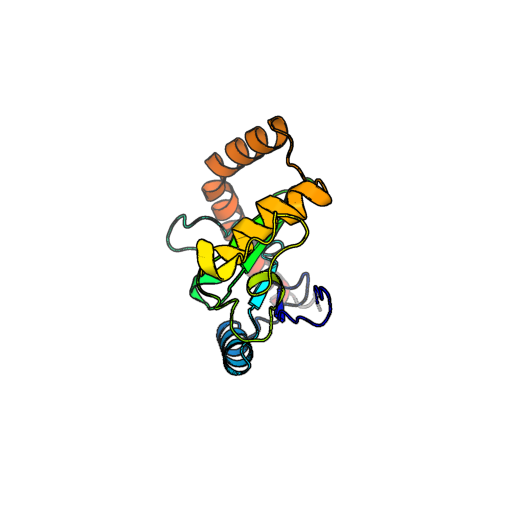8.148 3.852 1.00 67.25 76 ASN A O 1
ATOM 587 N N . ARG A 1 77 ? 11.856 -7.004 1.957 1.00 77.44 77 ARG A N 1
ATOM 588 C CA . ARG A 1 77 ? 11.515 -5.706 2.531 1.00 77.44 77 ARG A CA 1
ATOM 589 C C . ARG A 1 77 ? 10.331 -5.186 1.743 1.00 77.44 77 ARG A C 1
ATOM 591 O O . ARG A 1 77 ? 10.375 -5.112 0.519 1.00 77.44 77 ARG A O 1
ATOM 598 N N . GLY A 1 78 ? 9.268 -4.852 2.454 1.00 81.31 78 GLY A N 1
ATOM 599 C CA . GLY A 1 78 ? 8.041 -4.346 1.863 1.00 81.31 78 GLY A CA 1
ATOM 600 C C . GLY A 1 78 ? 7.747 -2.938 2.342 1.00 81.31 78 GLY A C 1
ATOM 601 O O . GLY A 1 78 ? 8.088 -2.574 3.469 1.00 81.31 78 GLY A O 1
ATOM 602 N N . ILE A 1 79 ? 7.081 -2.171 1.492 1.00 84.62 79 ILE A N 1
ATOM 603 C CA . ILE A 1 79 ? 6.347 -0.979 1.893 1.00 84.62 79 ILE A CA 1
ATOM 604 C C . ILE A 1 79 ? 4.872 -1.185 1.565 1.00 84.62 79 ILE A C 1
ATOM 606 O O . ILE A 1 79 ? 4.532 -1.779 0.542 1.00 84.62 79 ILE A O 1
ATOM 610 N N . MET A 1 80 ? 4.011 -0.703 2.452 1.00 87.75 80 MET A N 1
ATOM 611 C CA . MET A 1 80 ? 2.575 -0.609 2.237 1.00 87.75 80 MET A CA 1
ATOM 612 C C . MET A 1 80 ? 2.174 0.848 2.427 1.00 87.75 80 MET A C 1
ATOM 614 O O . MET A 1 80 ? 2.605 1.490 3.386 1.00 87.75 80 MET A O 1
ATOM 618 N N . ILE A 1 81 ? 1.383 1.353 1.494 1.00 87.88 81 ILE A N 1
ATOM 619 C CA . ILE A 1 81 ? 0.936 2.735 1.411 1.00 87.88 81 ILE A CA 1
ATOM 620 C C . ILE A 1 81 ? -0.576 2.717 1.347 1.00 87.88 81 ILE A C 1
ATOM 622 O O . ILE A 1 81 ? -1.169 2.022 0.526 1.00 87.88 81 ILE A O 1
ATOM 626 N N . ASP A 1 82 ? -1.178 3.492 2.226 1.00 90.88 82 ASP A N 1
ATOM 627 C CA . ASP A 1 82 ? -2.608 3.726 2.276 1.00 90.88 82 ASP A CA 1
ATOM 628 C C . ASP A 1 82 ? -2.890 5.079 1.638 1.00 90.88 82 ASP A C 1
ATOM 630 O O . ASP A 1 82 ? -2.304 6.091 2.027 1.00 90.88 82 ASP A O 1
ATOM 634 N N . GLY A 1 83 ? -3.748 5.082 0.621 1.00 88.94 83 GLY A N 1
ATOM 635 C CA . GLY A 1 83 ? -4.147 6.298 -0.071 1.00 88.94 83 GLY A CA 1
ATOM 636 C C . GLY A 1 83 ? -5.069 7.188 0.761 1.00 88.94 83 GLY A C 1
ATOM 637 O O . GLY A 1 83 ? -5.286 8.335 0.375 1.00 88.94 83 GLY A O 1
ATOM 638 N N . GLY A 1 84 ? -5.626 6.683 1.871 1.00 91.25 84 GLY A N 1
ATOM 639 C CA . GLY A 1 84 ? -6.507 7.448 2.755 1.00 91.25 84 GLY A CA 1
ATOM 640 C C . GLY A 1 84 ? -7.850 7.817 2.118 1.00 91.25 84 GLY A C 1
ATOM 641 O O . GLY A 1 84 ? -8.444 8.828 2.486 1.00 91.25 84 GLY A O 1
ATOM 642 N N . LYS A 1 85 ? -8.317 7.031 1.138 1.00 87.12 85 LYS A N 1
ATOM 643 C CA . LYS A 1 85 ? -9.556 7.289 0.376 1.00 87.12 85 LYS A CA 1
ATOM 644 C C . LYS A 1 85 ? -10.683 6.291 0.666 1.00 87.12 85 LYS A C 1
ATOM 646 O O . LYS A 1 85 ? -11.852 6.645 0.527 1.00 87.12 85 LYS A O 1
ATOM 651 N N . SER A 1 86 ? -10.352 5.070 1.089 1.00 89.44 86 SER A N 1
ATOM 652 C CA . SER A 1 86 ? -11.333 3.993 1.270 1.00 89.44 86 SER A CA 1
ATOM 653 C C . SER A 1 86 ? -12.195 4.178 2.529 1.00 89.44 86 SER A C 1
ATOM 655 O O . SER A 1 86 ? -11.651 4.287 3.635 1.00 89.44 86 SER A O 1
ATOM 657 N N . PRO A 1 87 ? -13.536 4.158 2.417 1.00 89.69 87 PRO A N 1
ATOM 658 C CA . PRO A 1 87 ? -14.426 4.167 3.570 1.00 89.69 87 PRO A CA 1
ATOM 659 C C . PRO A 1 87 ? -14.499 2.774 4.217 1.00 89.69 87 PRO A C 1
ATOM 661 O O . PRO A 1 87 ? -15.314 1.924 3.853 1.00 89.69 87 PRO A O 1
ATOM 664 N N . TRP A 1 88 ? -13.669 2.547 5.235 1.00 90.50 88 TRP A N 1
ATOM 665 C CA . TRP A 1 88 ? -13.599 1.276 5.969 1.00 90.50 88 TRP A CA 1
ATOM 666 C C . TRP A 1 88 ? -14.847 0.956 6.815 1.00 90.50 88 TRP A C 1
ATOM 668 O O . TRP A 1 88 ? -14.975 -0.152 7.327 1.00 90.50 88 TRP A O 1
ATOM 678 N N . ASN A 1 89 ? -15.795 1.887 6.946 1.00 91.75 89 ASN A N 1
ATOM 679 C CA . ASN A 1 89 ? -17.073 1.692 7.640 1.00 91.75 89 ASN A CA 1
ATOM 680 C C . ASN A 1 89 ? -18.240 1.292 6.722 1.00 91.75 89 ASN A C 1
ATOM 682 O O . ASN A 1 89 ? -19.402 1.392 7.110 1.00 91.75 89 ASN A O 1
ATOM 686 N N . ASN A 1 90 ? -17.963 0.830 5.506 1.00 88.19 90 ASN A N 1
ATOM 687 C CA . ASN A 1 90 ? -18.973 0.518 4.491 1.00 88.19 90 ASN A CA 1
ATOM 688 C C . ASN A 1 90 ? -19.843 -0.735 4.769 1.00 88.19 90 ASN A C 1
ATOM 690 O O . ASN A 1 90 ? -20.589 -1.170 3.890 1.00 88.19 90 ASN A O 1
ATOM 694 N N . GLY A 1 91 ? -19.744 -1.322 5.966 1.00 85.31 91 GLY A N 1
ATOM 695 C CA . GLY A 1 91 ? -20.434 -2.548 6.383 1.00 85.31 91 GLY A CA 1
ATOM 696 C C . GLY A 1 91 ? -19.698 -3.845 6.029 1.00 85.31 91 GLY A C 1
ATOM 697 O O . GLY A 1 91 ? -20.008 -4.888 6.598 1.00 85.31 91 GLY A O 1
ATOM 698 N N . GLY A 1 92 ? -18.698 -3.787 5.143 1.00 85.31 92 GLY A N 1
ATOM 699 C CA . GLY A 1 92 ? -17.874 -4.934 4.758 1.00 85.31 92 GLY A CA 1
ATOM 700 C C . GLY A 1 92 ? -16.688 -5.195 5.689 1.00 85.31 92 GLY A C 1
ATOM 701 O O . GLY A 1 92 ? -16.213 -6.326 5.744 1.00 85.31 92 GLY A O 1
ATOM 702 N N . PHE A 1 93 ? -16.225 -4.188 6.443 1.00 89.38 93 PHE A N 1
ATOM 703 C CA . PHE A 1 93 ? -15.003 -4.274 7.255 1.00 89.38 93 PHE A CA 1
ATOM 704 C C . PHE A 1 93 ? -15.236 -4.013 8.748 1.00 89.38 93 PHE A C 1
ATOM 706 O O . PHE A 1 93 ? -14.737 -3.055 9.340 1.00 89.38 93 PHE A O 1
ATOM 713 N N . THR A 1 94 ? -15.947 -4.937 9.395 1.00 90.25 94 THR A N 1
ATOM 714 C CA . THR A 1 94 ? -16.252 -4.889 10.837 1.00 90.25 94 THR A CA 1
ATOM 715 C C . THR A 1 94 ? -15.023 -4.797 11.743 1.00 90.25 94 THR A C 1
ATOM 717 O O . THR A 1 94 ? -15.126 -4.330 12.871 1.00 90.25 94 THR A O 1
ATOM 720 N N . ILE A 1 95 ? -13.840 -5.180 11.258 1.00 89.31 95 ILE A N 1
ATOM 721 C CA . ILE A 1 95 ? -12.581 -5.104 12.017 1.00 89.31 95 ILE A CA 1
ATOM 722 C C . ILE A 1 95 ? -12.142 -3.662 12.321 1.00 89.31 95 ILE A C 1
ATOM 724 O O . ILE A 1 95 ? -11.288 -3.460 13.188 1.00 89.31 95 ILE A O 1
ATOM 728 N N . PHE A 1 96 ? -12.694 -2.676 11.603 1.00 92.62 96 PHE A N 1
ATOM 729 C CA . PHE A 1 96 ? -12.446 -1.254 11.840 1.00 92.62 96 PHE A CA 1
ATOM 730 C C . PHE A 1 96 ? -13.576 -0.580 12.622 1.00 92.62 96 PHE A C 1
ATOM 732 O O . PHE A 1 96 ? -13.318 0.416 13.293 1.00 92.62 96 PHE A O 1
ATOM 739 N N . THR A 1 97 ? -14.800 -1.112 12.552 1.00 93.00 97 THR A N 1
ATOM 740 C CA . THR A 1 97 ? -15.999 -0.516 13.170 1.00 93.00 97 THR A CA 1
ATOM 741 C C . THR A 1 97 ? -16.434 -1.186 14.470 1.00 93.00 97 THR A C 1
ATOM 743 O O . THR A 1 97 ? -17.259 -0.629 15.184 1.00 93.00 97 THR A O 1
ATOM 746 N N . ASN A 1 98 ? -15.905 -2.367 14.794 1.00 93.38 98 ASN A N 1
ATOM 747 C CA . ASN A 1 98 ? -16.170 -3.038 16.062 1.00 93.38 98 ASN A CA 1
ATOM 748 C C . ASN A 1 98 ? -15.028 -2.793 17.062 1.00 93.38 98 ASN A C 1
ATOM 750 O O . ASN A 1 98 ? -13.879 -2.618 16.644 1.00 93.38 98 ASN A O 1
ATOM 754 N N . PRO A 1 99 ? -15.318 -2.836 18.376 1.00 93.75 99 PRO A N 1
ATOM 755 C CA . PRO A 1 99 ? -14.298 -2.750 19.415 1.00 93.75 99 PRO A CA 1
ATOM 756 C C . PRO A 1 99 ? -13.225 -3.827 19.242 1.00 93.75 99 PRO A C 1
ATOM 758 O O . PRO A 1 99 ? -13.535 -5.017 19.166 1.00 93.75 99 PRO A O 1
ATOM 761 N N . SER A 1 100 ? -11.957 -3.421 19.204 1.00 89.44 100 SER A N 1
ATOM 762 C CA . SER A 1 100 ? -10.837 -4.357 19.128 1.00 89.44 100 SER A CA 1
ATOM 763 C C . SER A 1 100 ? -10.551 -5.014 20.478 1.00 89.44 100 SER A C 1
ATOM 765 O O . SER A 1 100 ? -10.312 -4.326 21.473 1.00 89.44 100 SER A O 1
ATOM 767 N N . SER A 1 101 ? -10.489 -6.347 20.505 1.00 88.50 101 SER A N 1
ATOM 768 C CA . SER A 1 101 ? -10.024 -7.111 21.671 1.00 88.50 101 SER A CA 1
ATOM 769 C C . SER A 1 101 ? -8.561 -6.833 22.012 1.00 88.50 101 SER A C 1
ATOM 771 O O . SER A 1 101 ? -8.182 -6.848 23.180 1.00 88.50 101 SER A O 1
ATOM 773 N N . ASP A 1 102 ? -7.749 -6.541 20.997 1.00 84.88 102 ASP A N 1
ATOM 774 C CA . ASP A 1 102 ? -6.290 -6.466 21.109 1.00 84.88 102 ASP A CA 1
ATOM 775 C C . ASP A 1 102 ? -5.809 -5.073 21.539 1.00 84.88 102 ASP A C 1
ATOM 777 O O . ASP A 1 102 ? -4.637 -4.875 21.880 1.00 84.88 102 ASP A O 1
ATOM 781 N N . TYR A 1 103 ? -6.723 -4.101 21.529 1.00 88.25 103 TYR A N 1
ATOM 782 C CA . TYR A 1 103 ? -6.431 -2.691 21.758 1.00 88.25 103 TYR A CA 1
ATOM 783 C C . TYR A 1 103 ? -7.485 -2.021 22.651 1.00 88.25 103 TYR A C 1
ATOM 785 O O . TYR A 1 103 ? -7.985 -0.941 22.357 1.00 88.25 103 TYR A O 1
ATOM 793 N N . HIS A 1 104 ? -7.827 -2.670 23.769 1.00 90.38 104 HIS A N 1
ATOM 794 C CA . HIS A 1 104 ? -8.667 -2.107 24.840 1.00 90.38 104 HIS A CA 1
ATOM 795 C C . HIS A 1 104 ? -10.065 -1.631 24.396 1.00 90.38 104 HIS A C 1
ATOM 797 O O . HIS A 1 104 ? -10.575 -0.636 24.904 1.00 90.38 104 HIS A O 1
ATOM 803 N N . GLY A 1 105 ? -10.696 -2.329 23.449 1.00 91.88 105 GLY A N 1
ATOM 804 C CA . GLY A 1 105 ? -12.020 -1.967 22.936 1.00 91.88 105 GLY A CA 1
ATOM 805 C C . GLY A 1 105 ? -12.011 -0.783 21.967 1.00 91.88 105 GLY A C 1
ATOM 806 O O . GLY A 1 105 ? -13.071 -0.259 21.636 1.00 91.88 105 GLY A O 1
ATOM 807 N N . LEU A 1 106 ? -10.834 -0.367 21.492 1.00 93.56 106 LEU A N 1
ATOM 808 C CA . LEU A 1 106 ? -10.686 0.691 20.502 1.00 93.56 106 LEU A CA 1
ATOM 809 C C . LEU A 1 106 ? -11.458 0.368 19.216 1.00 93.56 106 LEU A C 1
ATOM 811 O O . LEU A 1 106 ? -11.266 -0.693 18.619 1.00 93.56 106 LEU A O 1
ATOM 815 N N . ILE A 1 107 ? -12.262 1.325 18.755 1.00 94.94 107 ILE A N 1
ATOM 816 C CA . ILE A 1 107 ? -12.883 1.313 17.430 1.00 94.94 107 ILE A CA 1
ATOM 817 C C . ILE A 1 107 ? -12.019 2.179 16.506 1.00 94.94 107 ILE A C 1
ATOM 819 O O . ILE A 1 107 ? -11.935 3.395 16.671 1.00 94.94 107 ILE A O 1
ATOM 823 N N . TYR A 1 108 ? -11.328 1.553 15.549 1.00 94.62 108 TYR A N 1
ATOM 824 C CA . TYR A 1 108 ? -10.338 2.241 14.707 1.00 94.62 108 TYR A CA 1
ATOM 825 C C . TYR A 1 108 ? -10.951 3.315 13.819 1.00 94.62 108 TYR A C 1
ATOM 827 O O . TYR A 1 108 ? -10.346 4.369 13.636 1.00 94.62 108 TYR A O 1
ATOM 835 N N . TRP A 1 109 ? -12.129 3.049 13.260 1.00 95.06 109 TRP A N 1
ATOM 836 C CA . TRP A 1 109 ? -12.808 4.003 12.395 1.00 95.06 109 TRP A CA 1
ATOM 837 C C . TRP A 1 109 ? -13.181 5.287 13.143 1.00 95.06 109 TRP A C 1
ATOM 839 O O . TRP A 1 109 ? -12.949 6.375 12.624 1.00 95.06 109 TRP A O 1
ATOM 849 N N . ASP A 1 110 ? -13.670 5.169 14.378 1.00 95.00 110 ASP A N 1
ATOM 850 C CA . ASP A 1 110 ? -14.133 6.313 15.170 1.00 95.00 110 ASP A CA 1
ATOM 851 C C . ASP A 1 110 ? -12.999 7.284 15.518 1.00 95.00 110 ASP A C 1
ATOM 853 O O . ASP A 1 110 ? -13.222 8.489 15.607 1.00 95.00 110 ASP A O 1
ATOM 857 N N . ILE A 1 111 ? -11.776 6.772 15.692 1.00 94.56 111 ILE A N 1
ATOM 858 C CA . ILE A 1 111 ? -10.613 7.597 16.047 1.00 94.56 111 ILE A CA 1
ATOM 859 C C . ILE A 1 111 ? -9.823 8.042 14.813 1.00 94.56 111 ILE A C 1
ATOM 861 O O . ILE A 1 111 ? -9.400 9.194 14.734 1.00 94.56 111 ILE A O 1
ATOM 865 N N . PHE A 1 112 ? -9.588 7.138 13.859 1.00 94.56 112 PHE A N 1
ATOM 866 C CA . PHE A 1 112 ? -8.633 7.363 12.767 1.00 94.56 112 PHE A CA 1
ATOM 867 C C . PHE A 1 112 ? -9.290 7.595 11.402 1.00 94.56 112 PHE A C 1
ATOM 869 O O . PHE A 1 112 ? -8.593 7.995 10.466 1.00 94.56 112 PHE A O 1
ATOM 876 N N . GLY A 1 113 ? -10.599 7.359 11.264 1.00 94.38 113 GLY A N 1
ATOM 877 C CA . GLY A 1 113 ? -11.336 7.522 10.011 1.00 94.38 113 GLY A CA 1
ATOM 878 C C . GLY A 1 113 ? -10.652 6.802 8.848 1.00 94.38 113 GLY A C 1
ATOM 879 O O . GLY A 1 113 ? -10.329 5.616 8.929 1.00 94.38 113 GLY A O 1
ATOM 880 N N . TYR A 1 114 ? -10.360 7.536 7.776 1.00 94.44 114 TYR A N 1
ATOM 881 C CA . TYR A 1 114 ? -9.690 6.998 6.589 1.00 94.44 114 TYR A CA 1
ATOM 882 C C . TYR A 1 114 ? -8.299 6.396 6.858 1.00 94.44 114 TYR A C 1
ATOM 884 O O . TYR A 1 114 ? -7.888 5.497 6.133 1.00 94.44 114 TYR A O 1
ATOM 892 N N . ASN A 1 115 ? -7.619 6.794 7.941 1.00 94.06 115 ASN A N 1
ATOM 893 C CA . ASN A 1 115 ? -6.321 6.237 8.346 1.00 94.06 115 ASN A CA 1
ATOM 894 C C . ASN A 1 115 ? -6.442 4.972 9.223 1.00 94.06 115 ASN A C 1
ATOM 896 O O . ASN A 1 115 ? -5.439 4.491 9.771 1.00 94.06 115 ASN A O 1
ATOM 900 N N . ALA A 1 116 ? -7.656 4.437 9.403 1.00 94.12 116 ALA A N 1
ATOM 901 C CA . ALA A 1 116 ? -7.913 3.256 10.226 1.00 94.12 116 ALA A CA 1
ATOM 902 C C . ALA A 1 116 ? -7.112 2.033 9.759 1.00 94.12 116 ALA A C 1
ATOM 904 O O . ALA A 1 116 ? -6.592 1.296 10.599 1.00 94.12 116 ALA A O 1
ATOM 905 N N . PHE A 1 117 ? -6.953 1.848 8.444 1.00 93.69 117 PHE A N 1
ATOM 906 C CA . PHE A 1 117 ? -6.208 0.725 7.881 1.00 93.69 117 PHE A CA 1
ATOM 907 C C . PHE A 1 117 ? -4.725 0.770 8.254 1.00 93.69 117 PHE A C 1
ATOM 909 O O . PHE A 1 117 ? -4.240 -0.153 8.913 1.00 93.69 117 PHE A O 1
ATOM 916 N N . THR A 1 118 ? -4.017 1.856 7.925 1.00 94.19 118 THR A N 1
ATOM 917 C CA . THR A 1 118 ? -2.594 2.004 8.291 1.00 94.19 118 THR A CA 1
ATOM 918 C C . THR A 1 118 ? -2.366 1.903 9.790 1.00 94.19 118 THR A C 1
ATOM 920 O O . THR A 1 118 ? -1.414 1.256 10.238 1.00 94.19 118 THR A O 1
ATOM 923 N N . THR A 1 119 ? -3.242 2.528 10.577 1.00 94.12 119 THR A N 1
ATOM 924 C CA . THR A 1 119 ? -3.090 2.534 12.030 1.00 94.12 119 THR A CA 1
ATOM 925 C C . THR A 1 119 ? -3.232 1.128 12.590 1.00 94.12 119 THR A C 1
ATOM 927 O O . THR A 1 119 ? -2.316 0.671 13.266 1.00 94.12 119 THR A O 1
ATOM 930 N N . LYS A 1 120 ? -4.302 0.406 12.232 1.00 92.69 120 LYS A N 1
ATOM 931 C CA . LYS A 1 120 ? -4.524 -0.978 12.674 1.00 92.69 120 LYS A CA 1
ATOM 932 C C . LYS A 1 120 ? -3.426 -1.924 12.193 1.00 92.69 120 LYS A C 1
ATOM 934 O O . LYS A 1 120 ? -2.955 -2.768 12.955 1.00 92.69 120 LYS A O 1
ATOM 939 N N . ALA A 1 121 ? -2.966 -1.762 10.950 1.00 92.38 121 ALA A N 1
ATOM 940 C CA . ALA A 1 121 ? -1.861 -2.549 10.411 1.00 92.38 121 ALA A CA 1
ATOM 941 C C . ALA A 1 121 ? -0.579 -2.380 11.245 1.00 92.38 121 ALA A C 1
ATOM 943 O O . ALA A 1 121 ? 0.139 -3.350 11.479 1.00 92.38 121 ALA A O 1
ATOM 944 N N . ARG A 1 122 ? -0.305 -1.171 11.747 1.00 92.00 122 ARG A N 1
ATOM 945 C CA . ARG A 1 122 ? 0.859 -0.890 12.598 1.00 92.00 122 ARG A CA 1
ATOM 946 C C . ARG A 1 122 ? 0.655 -1.300 14.059 1.00 92.00 122 ARG A C 1
ATOM 948 O O . ARG A 1 122 ? 1.576 -1.848 14.658 1.00 92.00 122 ARG A O 1
ATOM 955 N N . SER A 1 123 ? -0.497 -0.998 14.650 1.00 90.94 123 SER A N 1
ATOM 956 C CA . SER A 1 123 ? -0.743 -1.165 16.088 1.00 90.94 123 SER A CA 1
ATOM 957 C C . SER A 1 123 ? -1.067 -2.603 16.486 1.00 90.94 123 SER A C 1
ATOM 959 O O . SER A 1 123 ? -0.680 -3.033 17.572 1.00 90.94 123 SER A O 1
ATOM 961 N N . GLU A 1 124 ? -1.740 -3.352 15.613 1.00 91.00 124 GLU A N 1
ATOM 962 C CA . GLU A 1 124 ? -2.151 -4.734 15.870 1.00 91.00 124 GLU A CA 1
ATOM 963 C C . GLU A 1 124 ? -1.386 -5.719 15.007 1.00 91.00 124 GLU A C 1
ATOM 965 O O . GLU A 1 124 ? -0.668 -6.562 15.536 1.00 91.00 124 GLU A O 1
ATOM 970 N N . ILE A 1 125 ? -1.491 -5.613 13.681 1.00 89.62 125 ILE A N 1
ATOM 971 C CA . ILE A 1 125 ? -0.952 -6.654 12.795 1.00 89.62 125 ILE A CA 1
ATOM 972 C C . ILE A 1 125 ? 0.572 -6.732 12.912 1.00 89.62 125 ILE A C 1
ATOM 974 O O . ILE A 1 125 ? 1.119 -7.807 13.154 1.00 89.62 125 ILE A O 1
ATOM 978 N N . MET A 1 126 ? 1.268 -5.597 12.813 1.00 90.94 126 MET A N 1
ATOM 979 C CA . MET A 1 126 ? 2.724 -5.558 12.941 1.00 90.94 126 MET A CA 1
ATOM 980 C C . MET A 1 126 ? 3.186 -5.962 14.348 1.00 90.94 126 MET A C 1
ATOM 982 O O . MET A 1 126 ? 4.191 -6.655 14.481 1.00 90.94 126 MET A O 1
ATOM 986 N N . ARG A 1 127 ? 2.441 -5.573 15.389 1.00 90.44 127 ARG A N 1
ATOM 987 C CA . ARG A 1 127 ? 2.734 -5.935 16.783 1.00 90.44 127 ARG A CA 1
ATOM 988 C C . ARG A 1 127 ? 2.593 -7.439 17.029 1.00 90.44 127 ARG A C 1
ATOM 990 O O . ARG A 1 127 ? 3.443 -8.015 17.699 1.00 90.44 127 ARG A O 1
ATOM 997 N N . ASN A 1 128 ? 1.536 -8.053 16.504 1.00 89.56 128 ASN A N 1
ATOM 998 C CA . ASN A 1 128 ? 1.191 -9.448 16.775 1.00 89.56 128 ASN A CA 1
ATOM 999 C C . ASN A 1 128 ? 1.989 -10.423 15.897 1.00 89.56 128 ASN A C 1
ATOM 1001 O O . ASN A 1 128 ? 2.415 -11.468 16.377 1.00 89.56 128 ASN A O 1
ATOM 1005 N N . VAL A 1 129 ? 2.202 -10.090 14.617 1.00 90.56 129 VAL A N 1
ATOM 1006 C CA . VAL A 1 129 ? 2.915 -10.955 13.655 1.00 90.56 129 VAL A CA 1
ATOM 1007 C C . VAL A 1 129 ? 4.428 -10.696 13.662 1.00 90.56 129 VAL A C 1
ATOM 1009 O O . VAL A 1 129 ? 5.212 -11.577 13.323 1.00 90.56 129 VAL A O 1
ATOM 1012 N N . GLY A 1 130 ? 4.860 -9.492 14.046 1.00 89.25 130 GLY A N 1
ATOM 1013 C CA . GLY A 1 130 ? 6.272 -9.117 14.127 1.00 89.25 130 GLY A CA 1
ATOM 1014 C C . GLY A 1 130 ? 7.049 -8.920 12.811 1.00 89.25 130 GLY A C 1
ATOM 1015 O O . GLY A 1 130 ? 8.266 -9.111 12.852 1.00 89.25 130 GLY A O 1
ATOM 1016 N N . PRO A 1 131 ? 6.464 -8.519 11.655 1.00 86.69 131 PRO A N 1
ATOM 1017 C CA . PRO A 1 131 ? 7.215 -8.217 10.431 1.00 86.69 131 PRO A CA 1
ATOM 1018 C C . PRO A 1 131 ? 7.955 -6.865 10.534 1.00 86.69 131 PRO A C 1
ATOM 1020 O O . PRO A 1 131 ? 7.778 -5.964 9.714 1.00 86.69 131 PRO A O 1
ATOM 1023 N N . CYS A 1 132 ? 8.765 -6.692 11.576 1.00 87.88 132 CYS A N 1
ATOM 1024 C CA . CYS A 1 132 ? 9.492 -5.460 11.845 1.00 87.88 132 CYS A CA 1
ATOM 1025 C C . CYS A 1 132 ? 10.722 -5.346 10.939 1.00 87.88 132 CYS A C 1
ATOM 1027 O O . CYS A 1 132 ? 11.592 -6.218 10.920 1.00 87.88 132 CYS A O 1
ATOM 1029 N N . GLN A 1 133 ? 10.830 -4.225 10.225 1.00 87.75 133 GLN A N 1
ATOM 1030 C CA . GLN A 1 133 ? 12.027 -3.892 9.461 1.00 87.75 133 GLN A CA 1
ATOM 1031 C C . GLN A 1 133 ? 13.201 -3.612 10.407 1.00 87.75 133 GLN A C 1
ATOM 1033 O O . GLN A 1 133 ? 13.066 -2.860 11.373 1.00 87.75 133 GLN A O 1
ATOM 1038 N N . ASN A 1 134 ? 14.376 -4.164 10.101 1.00 89.25 134 ASN A N 1
ATOM 1039 C CA . ASN A 1 134 ? 15.573 -3.879 10.886 1.00 89.25 134 ASN A CA 1
ATOM 1040 C C . ASN A 1 134 ? 16.149 -2.485 10.534 1.00 89.25 134 ASN A C 1
ATOM 1042 O O . ASN A 1 134 ? 16.118 -2.099 9.361 1.00 89.25 134 ASN A O 1
ATOM 1046 N N . PRO A 1 135 ? 16.718 -1.734 11.500 1.00 91.50 135 PRO A N 1
ATOM 1047 C CA . PRO A 1 135 ? 17.172 -0.356 11.269 1.00 91.50 135 PRO A CA 1
ATOM 1048 C C . PRO A 1 135 ? 18.231 -0.217 10.170 1.00 91.50 135 PRO A C 1
ATOM 1050 O O . PRO A 1 135 ? 18.183 0.721 9.378 1.00 91.50 135 PRO A O 1
ATOM 1053 N N . PHE A 1 136 ? 19.159 -1.173 10.075 1.00 90.44 136 PHE A N 1
ATOM 1054 C CA . PHE A 1 136 ? 20.181 -1.180 9.028 1.00 90.44 136 PHE A CA 1
ATOM 1055 C C . PHE A 1 136 ? 19.568 -1.394 7.635 1.00 90.44 136 PHE A C 1
ATOM 1057 O O . PHE A 1 136 ? 19.957 -0.755 6.661 1.00 90.44 136 PHE A O 1
ATOM 1064 N N . GLY A 1 137 ? 18.546 -2.242 7.540 1.00 86.56 137 GLY A N 1
ATOM 1065 C CA . GLY A 1 137 ? 17.764 -2.456 6.332 1.00 86.56 137 GLY A CA 1
ATOM 1066 C C . GLY A 1 137 ? 17.017 -1.202 5.898 1.00 86.56 137 GLY A C 1
ATOM 1067 O O . GLY A 1 137 ? 17.035 -0.884 4.711 1.00 86.56 137 GLY A O 1
ATOM 1068 N N . SER A 1 138 ? 16.436 -0.460 6.846 1.00 87.88 138 SER A N 1
ATOM 1069 C CA . SER A 1 138 ? 15.844 0.858 6.585 1.00 87.88 138 SER A CA 1
ATOM 1070 C C . SER A 1 138 ? 16.880 1.863 6.082 1.00 87.88 138 SER A C 1
ATOM 1072 O O . SER A 1 138 ? 16.619 2.554 5.103 1.00 87.88 138 SER A O 1
ATOM 1074 N N . PHE A 1 139 ? 18.067 1.913 6.693 1.00 90.50 139 PHE A N 1
ATOM 1075 C CA . PHE A 1 139 ? 19.158 2.779 6.241 1.00 90.50 139 PHE A CA 1
ATOM 1076 C C . PHE A 1 139 ? 19.558 2.476 4.790 1.00 90.50 139 PHE A C 1
ATOM 1078 O O . PHE A 1 139 ? 19.588 3.379 3.957 1.00 90.50 139 PHE A O 1
ATOM 1085 N N . LEU A 1 140 ? 19.768 1.201 4.451 1.00 87.81 140 LEU A N 1
ATOM 1086 C CA . LEU A 1 140 ? 20.089 0.791 3.081 1.00 87.81 140 LEU A CA 1
ATOM 1087 C C . LEU A 1 140 ? 18.970 1.117 2.081 1.00 87.81 140 LEU A C 1
ATOM 1089 O O . LEU A 1 140 ? 19.256 1.442 0.931 1.00 87.81 140 LEU A O 1
ATOM 1093 N N . LEU A 1 141 ? 17.702 1.029 2.495 1.00 84.19 141 LEU A N 1
ATOM 1094 C CA . LEU A 1 141 ? 16.580 1.437 1.647 1.00 84.19 141 LEU A CA 1
ATOM 1095 C C . LEU A 1 141 ? 16.608 2.939 1.362 1.00 84.19 141 LEU A C 1
ATOM 1097 O O . LEU A 1 141 ? 16.431 3.327 0.211 1.00 84.19 141 LEU A O 1
ATOM 1101 N N . ILE A 1 142 ? 16.866 3.768 2.377 1.00 87.31 142 ILE A N 1
ATOM 1102 C CA . ILE A 1 142 ? 16.976 5.226 2.221 1.00 87.31 142 ILE A CA 1
ATOM 1103 C C . ILE A 1 142 ? 18.113 5.573 1.255 1.00 87.31 142 ILE A C 1
ATOM 1105 O O . ILE A 1 142 ? 17.891 6.322 0.309 1.00 87.31 142 ILE A O 1
ATOM 1109 N N . GLN A 1 143 ? 19.280 4.942 1.410 1.00 88.62 143 GLN A N 1
ATOM 1110 C CA . GLN A 1 143 ? 20.404 5.101 0.478 1.00 88.62 143 GLN A CA 1
ATOM 1111 C C . GLN A 1 143 ? 20.033 4.698 -0.958 1.00 88.62 143 GLN A C 1
ATOM 1113 O O . GLN A 1 143 ? 20.401 5.364 -1.922 1.00 88.62 143 GLN A O 1
ATOM 1118 N N . GLY A 1 144 ? 19.243 3.634 -1.123 1.00 81.88 144 GLY A N 1
ATOM 1119 C CA . GLY A 1 144 ? 18.684 3.276 -2.423 1.00 81.88 144 GLY A CA 1
ATOM 1120 C C . GLY A 1 144 ? 17.758 4.362 -2.980 1.00 81.88 144 GLY A C 1
ATOM 1121 O O . GLY A 1 144 ? 17.826 4.668 -4.173 1.00 81.88 144 GLY A O 1
ATOM 1122 N N . PHE A 1 145 ? 16.895 4.944 -2.144 1.00 80.69 145 PHE A N 1
ATOM 1123 C CA . PHE A 1 145 ? 15.924 5.951 -2.571 1.00 80.69 145 PHE A CA 1
ATOM 1124 C C . PHE A 1 145 ? 16.566 7.242 -3.087 1.00 80.69 145 PHE A C 1
ATOM 1126 O O . PHE A 1 145 ? 16.048 7.820 -4.040 1.00 80.69 145 PHE A O 1
ATOM 1133 N N . GLU A 1 146 ? 17.713 7.645 -2.543 1.00 84.81 146 GLU A N 1
ATOM 1134 C CA . GLU A 1 146 ? 18.441 8.847 -2.978 1.00 84.81 146 GLU A CA 1
ATOM 1135 C C . GLU A 1 146 ? 18.829 8.805 -4.467 1.00 84.81 146 GLU A C 1
ATOM 1137 O O . GLU A 1 146 ? 18.758 9.818 -5.158 1.00 84.81 146 GLU A O 1
ATOM 1142 N N . ALA A 1 147 ? 19.164 7.621 -4.989 1.00 82.75 147 ALA A N 1
ATOM 1143 C CA . ALA A 1 147 ? 19.508 7.412 -6.398 1.00 82.75 147 ALA A CA 1
ATOM 1144 C C . ALA A 1 147 ? 18.380 6.744 -7.206 1.00 82.75 147 ALA A C 1
ATOM 1146 O O . ALA A 1 147 ? 18.624 6.216 -8.296 1.00 82.75 147 ALA A O 1
ATOM 1147 N N . LEU A 1 148 ? 17.150 6.703 -6.675 1.00 78.69 148 LEU A N 1
ATOM 1148 C CA . LEU A 1 148 ? 16.037 6.000 -7.315 1.00 78.69 148 LEU A CA 1
ATOM 1149 C C . LEU A 1 148 ? 15.767 6.546 -8.716 1.00 78.69 148 LEU A C 1
ATOM 1151 O O . LEU A 1 148 ? 15.734 5.769 -9.662 1.00 78.69 148 LEU A O 1
ATOM 1155 N N . SER A 1 149 ? 15.632 7.865 -8.851 1.00 77.06 149 SER A N 1
ATOM 1156 C CA . SER A 1 149 ? 15.285 8.540 -10.108 1.00 77.06 149 SER A CA 1
ATOM 1157 C C . SER A 1 149 ? 16.230 8.194 -11.257 1.00 77.06 149 SER A C 1
ATOM 1159 O O . SER A 1 149 ? 15.773 7.903 -12.359 1.00 77.06 149 SER A O 1
ATOM 1161 N N . LEU A 1 150 ? 17.537 8.151 -10.986 1.00 80.75 150 LEU A N 1
ATOM 1162 C CA . LEU A 1 150 ? 18.551 7.762 -11.966 1.00 80.75 150 LEU A CA 1
ATOM 1163 C C . LEU A 1 150 ? 18.403 6.295 -12.370 1.00 80.75 150 LEU A C 1
ATOM 1165 O O . LEU A 1 150 ? 18.442 5.984 -13.556 1.00 80.75 150 LEU A O 1
ATOM 1169 N N . ARG A 1 151 ? 18.173 5.395 -11.405 1.00 78.06 151 ARG A N 1
ATOM 1170 C CA . ARG A 1 151 ? 17.942 3.974 -11.703 1.00 78.06 151 ARG A CA 1
ATOM 1171 C C . ARG A 1 151 ? 16.689 3.776 -12.546 1.00 78.06 151 ARG A C 1
ATOM 1173 O O . ARG A 1 151 ? 16.711 2.950 -13.452 1.00 78.06 151 ARG A O 1
ATOM 1180 N N . VAL A 1 152 ? 15.623 4.535 -12.289 1.00 74.12 152 VAL A N 1
ATOM 1181 C CA . VAL A 1 152 ? 14.414 4.436 -13.112 1.00 74.12 152 VAL A CA 1
ATOM 1182 C C . VAL A 1 152 ? 14.627 5.020 -14.505 1.00 74.12 152 VAL A C 1
ATOM 1184 O O . VAL A 1 152 ? 14.169 4.430 -15.477 1.00 74.12 152 VAL A O 1
ATOM 1187 N N . HIS A 1 153 ? 15.372 6.121 -14.629 1.00 77.38 153 HIS A N 1
ATOM 1188 C CA . HIS A 1 153 ? 15.750 6.652 -15.937 1.00 77.38 153 HIS A CA 1
ATOM 1189 C C . HIS A 1 153 ? 16.511 5.609 -16.768 1.00 77.38 153 HIS A C 1
ATOM 1191 O O . HIS A 1 153 ? 16.170 5.388 -17.926 1.00 77.38 153 HIS A O 1
ATOM 1197 N N . THR A 1 154 ? 17.458 4.885 -16.159 1.00 79.00 154 THR A N 1
ATOM 1198 C CA . THR A 1 154 ? 18.147 3.770 -16.825 1.00 79.00 154 THR A CA 1
ATOM 1199 C C . THR A 1 154 ? 17.178 2.673 -17.276 1.00 79.00 154 THR A C 1
ATOM 1201 O O . THR A 1 154 ? 17.307 2.190 -18.397 1.00 79.00 154 THR A O 1
ATOM 1204 N N . VAL A 1 155 ? 16.203 2.285 -16.444 1.00 73.94 155 VAL A N 1
ATOM 1205 C CA . VAL A 1 155 ? 15.185 1.278 -16.812 1.00 73.94 155 VAL A CA 1
ATOM 1206 C C . VAL A 1 155 ? 14.335 1.748 -17.996 1.00 73.94 155 VAL A C 1
ATOM 1208 O O . VAL A 1 155 ? 14.034 0.958 -18.885 1.00 73.94 155 VAL A O 1
ATOM 1211 N N . TYR A 1 156 ? 13.992 3.035 -18.048 1.00 73.06 156 TYR A N 1
ATOM 1212 C CA . TYR A 1 156 ? 13.261 3.609 -19.175 1.00 73.06 156 TYR A CA 1
ATOM 1213 C C . TYR A 1 156 ? 14.074 3.532 -20.477 1.00 73.06 156 TYR A C 1
ATOM 1215 O O . TYR A 1 156 ? 13.585 3.002 -21.471 1.00 73.06 156 TYR A O 1
ATOM 1223 N N . THR A 1 157 ? 15.341 3.953 -20.460 1.00 77.75 157 THR A N 1
ATOM 1224 C CA . THR A 1 157 ? 16.223 3.828 -21.634 1.00 77.75 157 THR A CA 1
ATOM 1225 C C . THR A 1 157 ? 16.420 2.368 -22.051 1.00 77.75 157 THR A C 1
ATOM 1227 O O . THR A 1 157 ? 16.494 2.058 -23.235 1.00 77.75 157 THR A O 1
ATOM 1230 N N . GLN A 1 158 ? 16.468 1.435 -21.097 1.00 78.75 158 GLN A N 1
ATOM 1231 C CA . GLN A 1 158 ? 16.506 0.006 -21.410 1.00 78.75 158 GLN A CA 1
ATOM 1232 C C . GLN A 1 158 ? 15.234 -0.462 -22.122 1.00 78.75 158 GLN A C 1
ATOM 1234 O O . GLN A 1 158 ? 15.339 -1.251 -23.055 1.00 78.75 158 GLN A O 1
ATOM 1239 N N . ALA A 1 159 ? 14.058 0.029 -21.728 1.00 79.12 159 ALA A N 1
ATOM 1240 C CA . ALA A 1 159 ? 12.808 -0.285 -22.415 1.00 79.12 159 ALA A CA 1
ATOM 1241 C C . ALA A 1 159 ? 12.797 0.251 -23.858 1.00 79.12 159 ALA A C 1
ATOM 1243 O O . ALA A 1 159 ? 12.375 -0.465 -24.762 1.00 79.12 159 ALA A O 1
ATOM 1244 N N . GLU A 1 160 ? 13.322 1.459 -24.096 1.00 81.31 160 GLU A N 1
ATOM 1245 C CA . GLU A 1 160 ? 13.491 2.007 -25.453 1.00 81.31 160 GLU A CA 1
ATOM 1246 C C . GLU A 1 160 ? 14.416 1.128 -26.308 1.00 81.31 160 GLU A C 1
ATOM 1248 O O . GLU A 1 160 ? 14.068 0.785 -27.438 1.00 81.31 160 GLU A O 1
ATOM 1253 N N . ASN A 1 161 ? 15.542 0.682 -25.745 1.00 86.81 161 ASN A N 1
ATOM 1254 C CA . ASN A 1 161 ? 16.463 -0.228 -26.430 1.00 86.81 161 ASN A CA 1
ATOM 1255 C C . ASN A 1 161 ? 15.821 -1.593 -26.723 1.00 86.81 161 ASN A C 1
ATOM 1257 O O . ASN A 1 161 ? 16.075 -2.179 -27.771 1.00 86.81 161 ASN A O 1
ATOM 1261 N N . VAL A 1 162 ? 15.000 -2.119 -25.806 1.00 86.56 162 VAL A N 1
ATOM 1262 C CA . VAL A 1 162 ? 14.266 -3.378 -26.019 1.00 86.56 162 VAL A CA 1
ATOM 1263 C C . VAL A 1 162 ? 13.252 -3.223 -27.147 1.00 86.56 162 VAL A C 1
ATOM 1265 O O . VAL A 1 162 ? 13.161 -4.116 -27.977 1.00 86.56 162 VAL A O 1
ATOM 1268 N N . LEU A 1 163 ? 12.550 -2.092 -27.230 1.00 87.12 163 LEU A N 1
ATOM 1269 C CA . LEU A 1 163 ? 11.625 -1.808 -28.329 1.00 87.12 163 LEU A CA 1
ATOM 1270 C C . LEU A 1 163 ? 12.352 -1.676 -29.677 1.00 87.12 163 LEU A C 1
ATOM 1272 O O . LEU A 1 163 ? 11.838 -2.090 -30.714 1.00 87.12 163 LEU A O 1
ATOM 1276 N N . GLU A 1 164 ? 13.546 -1.085 -29.692 1.00 90.25 164 GLU A N 1
ATOM 1277 C CA . GLU A 1 164 ? 14.388 -1.056 -30.892 1.00 90.25 164 GLU A CA 1
ATOM 1278 C C . GLU A 1 164 ? 14.840 -2.467 -31.289 1.00 90.25 164 GLU A C 1
ATOM 1280 O O . GLU A 1 164 ? 14.784 -2.833 -32.464 1.00 90.25 164 GLU A O 1
ATOM 1285 N N . LEU A 1 165 ? 15.225 -3.279 -30.304 1.00 91.12 165 LEU A N 1
ATOM 1286 C CA . LEU A 1 165 ? 15.635 -4.661 -30.513 1.00 91.12 165 LEU A CA 1
ATOM 1287 C C . LEU A 1 165 ? 14.474 -5.542 -31.000 1.00 91.12 165 LEU A C 1
ATOM 1289 O O . LEU A 1 165 ? 14.683 -6.374 -31.875 1.00 91.12 165 LEU A O 1
ATOM 1293 N N . GLU A 1 166 ? 13.264 -5.342 -30.479 1.00 90.38 166 GLU A N 1
ATOM 1294 C CA . GLU A 1 166 ? 12.033 -5.995 -30.939 1.00 90.38 166 GLU A CA 1
ATOM 1295 C C . GLU A 1 166 ? 11.795 -5.705 -32.422 1.00 90.38 166 GLU A C 1
ATOM 1297 O O . GLU A 1 166 ? 11.725 -6.635 -33.218 1.00 90.38 166 GLU A O 1
ATOM 1302 N N . LYS A 1 167 ? 11.810 -4.428 -32.827 1.00 91.19 167 LYS A N 1
ATOM 1303 C CA . LYS A 1 167 ? 11.680 -4.032 -34.242 1.00 91.19 167 LYS A CA 1
ATOM 1304 C C . LYS A 1 167 ? 12.781 -4.625 -35.117 1.00 91.19 167 LYS A C 1
ATOM 1306 O O . LYS A 1 167 ? 12.547 -4.979 -36.271 1.00 91.19 167 LYS A O 1
ATOM 1311 N N . TRP A 1 168 ? 14.001 -4.706 -34.586 1.00 93.00 168 TRP A N 1
ATOM 1312 C CA . TRP A 1 168 ? 15.108 -5.343 -35.288 1.00 93.00 168 TRP A CA 1
ATOM 1313 C C . TRP A 1 168 ? 14.865 -6.844 -35.465 1.00 93.00 168 TRP A C 1
ATOM 1315 O O . TRP A 1 168 ? 15.079 -7.350 -36.564 1.00 93.00 168 TRP A O 1
ATOM 1325 N N . PHE A 1 169 ? 14.376 -7.546 -34.440 1.00 92.75 169 PHE A N 1
ATOM 1326 C CA . PHE A 1 169 ? 14.001 -8.956 -34.541 1.00 92.75 169 PHE A CA 1
ATOM 1327 C C . PHE A 1 169 ? 12.833 -9.183 -35.510 1.00 92.75 169 PHE A C 1
ATOM 1329 O O . PHE A 1 169 ? 12.938 -10.073 -36.345 1.00 92.75 169 PHE A O 1
ATOM 1336 N N . GLU A 1 170 ? 11.788 -8.351 -35.486 1.00 91.62 170 GLU A N 1
ATOM 1337 C CA . GLU A 1 170 ? 10.657 -8.421 -36.432 1.00 91.62 170 GLU A CA 1
ATOM 1338 C C . GLU A 1 170 ? 11.085 -8.232 -37.897 1.00 91.62 170 GLU A C 1
ATOM 1340 O O . GLU A 1 170 ? 10.433 -8.729 -38.812 1.00 91.62 170 GLU A O 1
ATOM 1345 N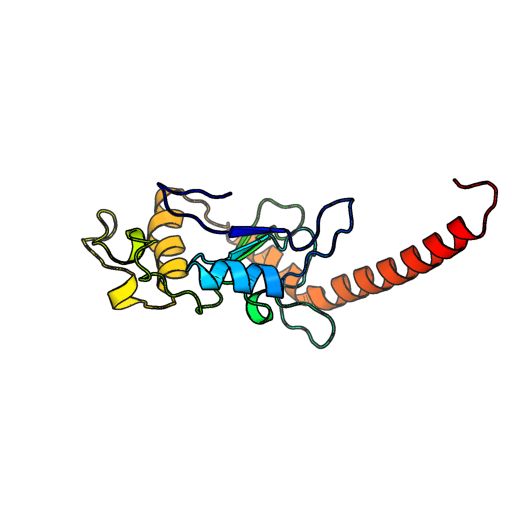 N . SER A 1 171 ? 12.187 -7.514 -38.141 1.00 91.56 171 SER A N 1
ATOM 1346 C CA . SER A 1 171 ? 12.721 -7.293 -39.493 1.00 91.56 171 SER A CA 1
ATOM 1347 C C . SER A 1 171 ? 13.477 -8.492 -40.078 1.00 91.56 171 SER A C 1
ATOM 1349 O O . SER A 1 171 ? 13.931 -8.431 -41.223 1.00 91.56 171 SER A O 1
ATOM 1351 N N . ARG A 1 172 ? 13.669 -9.557 -39.293 1.00 93.56 172 ARG A N 1
ATOM 1352 C CA . ARG A 1 172 ? 14.477 -10.714 -39.665 1.00 93.56 172 ARG A CA 1
ATOM 1353 C C . ARG A 1 172 ? 13.610 -11.919 -40.006 1.00 93.56 172 ARG A C 1
ATOM 1355 O O . ARG A 1 172 ? 12.904 -12.440 -39.156 1.00 93.56 172 ARG A O 1
ATOM 1362 N N . ASP A 1 173 ? 13.791 -12.453 -41.209 1.00 91.06 173 ASP A N 1
ATOM 1363 C CA . ASP A 1 173 ? 13.057 -13.639 -41.676 1.00 91.06 173 ASP A CA 1
ATOM 1364 C C . ASP A 1 173 ? 13.457 -14.949 -40.957 1.00 91.06 173 ASP A C 1
ATOM 1366 O O . ASP A 1 173 ? 12.815 -15.982 -41.146 1.00 91.06 173 ASP A O 1
ATOM 1370 N N . ASP A 1 174 ? 14.542 -14.943 -40.168 1.00 92.50 174 ASP A N 1
ATOM 1371 C CA . ASP A 1 174 ? 15.052 -16.106 -39.426 1.00 92.50 174 ASP A CA 1
ATOM 1372 C C . ASP A 1 174 ? 14.615 -16.153 -37.950 1.00 92.50 174 ASP A C 1
ATOM 1374 O O . ASP A 1 174 ? 15.019 -17.062 -37.220 1.00 92.50 174 ASP A O 1
ATOM 1378 N N . VAL A 1 175 ? 13.779 -15.204 -37.518 1.00 81.88 175 VAL A N 1
ATOM 1379 C CA . VAL A 1 175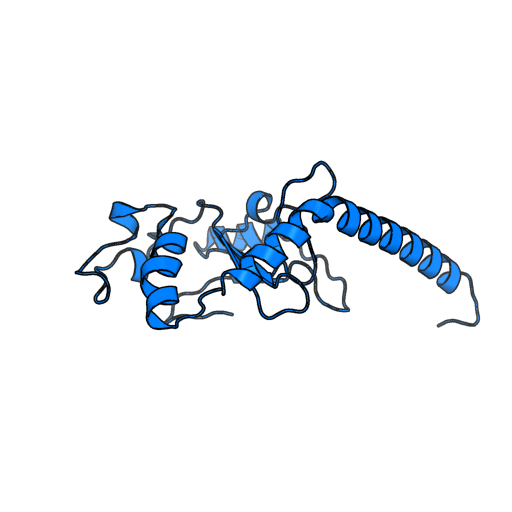 ? 13.182 -15.148 -36.178 1.00 81.88 175 VAL A CA 1
ATOM 1380 C C . VAL A 1 175 ? 11.662 -15.281 -36.327 1.00 81.88 175 VAL A C 1
ATOM 1382 O O . VAL A 1 175 ? 11.051 -14.540 -37.089 1.00 81.88 175 VAL A O 1
ATOM 1385 N N . LEU A 1 176 ? 11.079 -16.284 -35.657 1.00 63.22 176 LEU A N 1
ATOM 1386 C CA . LEU A 1 176 ? 9.639 -16.596 -35.681 1.00 63.22 176 LEU A CA 1
ATOM 1387 C C . LEU A 1 176 ? 8.808 -15.623 -34.843 1.00 63.22 176 LEU A C 1
ATOM 1389 O O . LEU A 1 176 ? 9.263 -15.307 -33.719 1.00 63.22 176 LEU A O 1
#

Secondary structure (DSSP, 8-state):
---BTTB--EEEESS-SS------HHHHHHHHHHTT--EEEE-SSSTTTTS--STT---TTTTT-SEEEEE-TTSS-EEEEE-S---TTSSS-HHHHSPPGGGTT--HHHHHGGGHHHHHIIIIIHHHH--PPPHHHHHHHHHHHHTHHHHHHHHHHHHHHHHHHHHHHHT-TT--

Foldseek 3Di:
DPDDPQFDAAEEEPADPPDGDPDLLLVVLVVCVVVLHAYEYEDAVVAQQCDPPDDDHDDSLVSRHQKYKYDHPPDPDMDIDGSLPRQCVPVRNVVQQFQDPQPRGDRLCVPPNSCSVVVCCVPPVCVPVVPDDDPVNVVVSVVCVVCSVVVVVVVVVVVVVVVVVVVVLVVDPPHD

Organism: Rhizophagus irregularis (strain DAOM 181602 / DAOM 197198 / MUCL 43194) (NCBI:txid747089)

Radius of gyration: 19.63 Å; chains: 1; bounding box: 41×31×66 Å